Protein AF-A0A6B3ENN9-F1 (afdb_monomer_lite)

Foldseek 3Di:
DQDKDWDWDQDWDWDDDPDTDTGDGDTWIWIQDSQCKIFIPHPPPDPHGPDIDDDDDDDD

Secondary structure (DSSP, 8-state):
-PPPEEEEEEEEEEE-SSS-EEEEEEEEEEEE-TTS-EEEE-SSS-SS-SEEEPSP----

Radius of gyration: 11.57 Å; chains: 1; bounding box: 24×26×31 Å

Sequence (60 aa):
MPTMRLVIARCSVDYAGRLTAHLPLAPRLILVKADGSVSIHADDRAYKPLNWMSPPCTLK

pLDDT: mean 94.17, std 6.37, range [58.53, 98.12]

Structure (mmCIF, N/CA/C/O backbone):
data_AF-A0A6B3ENN9-F1
#
_entry.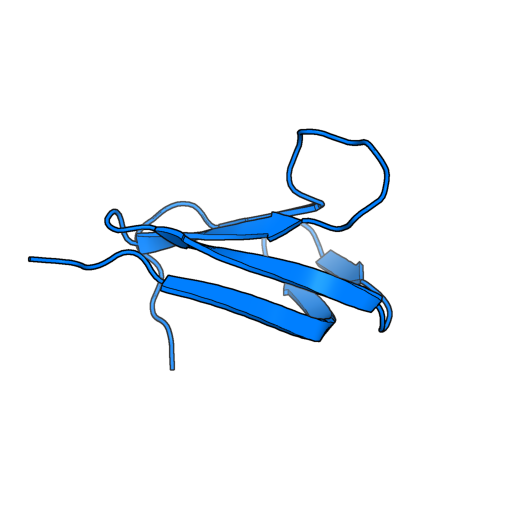id   AF-A0A6B3ENN9-F1
#
loop_
_atom_site.group_PDB
_atom_site.id
_atom_site.type_symbol
_atom_site.label_atom_id
_atom_site.label_alt_id
_atom_site.label_comp_id
_atom_site.label_asym_id
_atom_site.label_entity_id
_atom_site.label_seq_id
_atom_site.pdbx_PDB_ins_code
_atom_site.Cartn_x
_atom_site.Cartn_y
_atom_site.Cartn_z
_atom_site.occupancy
_atom_site.B_iso_or_equiv
_atom_site.auth_seq_id
_atom_site.auth_comp_id
_atom_site.auth_asym_id
_atom_site.auth_atom_id
_atom_site.pdbx_PDB_model_num
ATOM 1 N N . MET A 1 1 ? -14.235 0.009 18.715 1.00 58.53 1 MET A N 1
ATOM 2 C CA . MET A 1 1 ? -12.763 0.083 18.573 1.00 58.53 1 MET A CA 1
ATOM 3 C C . MET A 1 1 ? -12.447 0.089 17.086 1.00 58.53 1 MET A C 1
ATOM 5 O O . MET A 1 1 ? -13.153 -0.622 16.375 1.00 58.53 1 MET A O 1
ATOM 9 N N . PRO A 1 2 ? -11.481 0.881 16.595 1.00 77.25 2 PRO A N 1
ATOM 10 C CA . PRO A 1 2 ? -11.085 0.816 15.191 1.00 77.25 2 PRO A CA 1
ATOM 11 C C . PRO A 1 2 ? -10.634 -0.611 14.869 1.00 77.25 2 PRO A C 1
ATOM 13 O O . PRO A 1 2 ? -9.839 -1.188 15.612 1.00 77.25 2 PRO A O 1
ATOM 16 N N . THR A 1 3 ? -11.175 -1.207 13.813 1.00 88.44 3 THR A N 1
ATOM 17 C CA . THR A 1 3 ? -10.809 -2.561 13.391 1.00 88.44 3 THR A CA 1
ATOM 18 C C . THR A 1 3 ? -9.779 -2.500 12.271 1.00 88.44 3 THR A C 1
ATOM 20 O O . THR A 1 3 ? -9.761 -1.561 11.476 1.00 88.44 3 THR A O 1
ATOM 23 N N . MET A 1 4 ? -8.904 -3.504 12.199 1.00 95.69 4 MET A N 1
ATOM 24 C CA . MET A 1 4 ? -8.077 -3.702 11.010 1.00 95.69 4 MET A CA 1
ATOM 25 C C . MET A 1 4 ? -8.914 -4.315 9.888 1.00 95.69 4 MET A C 1
ATOM 27 O O . MET A 1 4 ? -9.764 -5.172 10.137 1.00 95.69 4 MET A O 1
ATOM 31 N N . ARG A 1 5 ? -8.632 -3.919 8.644 1.00 96.69 5 ARG A N 1
ATOM 32 C CA . ARG A 1 5 ? -9.184 -4.546 7.441 1.00 96.69 5 ARG A CA 1
ATOM 33 C C . ARG A 1 5 ? -8.053 -4.946 6.505 1.00 96.69 5 ARG A C 1
ATOM 35 O O . ARG A 1 5 ? -7.212 -4.125 6.146 1.00 96.69 5 ARG A O 1
ATOM 42 N N . LEU A 1 6 ? -8.074 -6.207 6.094 1.00 97.19 6 LEU A N 1
ATOM 43 C CA . LEU A 1 6 ? -7.187 -6.754 5.080 1.00 97.19 6 LEU A CA 1
ATOM 44 C C . LEU A 1 6 ? -7.980 -6.926 3.788 1.00 97.19 6 LEU A C 1
ATOM 46 O O . LEU A 1 6 ? -9.037 -7.556 3.799 1.00 97.19 6 LEU A O 1
ATOM 50 N N . VAL A 1 7 ? -7.492 -6.361 2.689 1.00 97.50 7 VAL A N 1
ATOM 51 C CA . VAL A 1 7 ? -8.126 -6.499 1.375 1.00 97.50 7 VAL A CA 1
ATOM 52 C C . VAL A 1 7 ? -7.116 -7.103 0.415 1.00 97.50 7 VAL A C 1
ATOM 54 O O . VAL A 1 7 ? -6.033 -6.555 0.224 1.00 97.50 7 VAL A O 1
ATOM 57 N N . ILE A 1 8 ? -7.479 -8.234 -0.188 1.00 97.38 8 ILE A N 1
ATOM 58 C CA . ILE A 1 8 ? -6.719 -8.863 -1.267 1.00 97.38 8 ILE A CA 1
ATOM 59 C C . ILE A 1 8 ? -7.505 -8.638 -2.548 1.00 97.38 8 ILE A C 1
ATOM 61 O O . ILE A 1 8 ? -8.641 -9.093 -2.671 1.00 97.38 8 ILE A O 1
ATOM 65 N N . ALA A 1 9 ? -6.918 -7.906 -3.487 1.00 97.94 9 ALA A N 1
ATOM 66 C CA . ALA A 1 9 ? -7.587 -7.540 -4.726 1.00 97.94 9 ALA A CA 1
ATOM 67 C C . ALA A 1 9 ? -6.593 -7.476 -5.880 1.00 97.94 9 ALA A C 1
ATOM 69 O O . ALA A 1 9 ? -5.408 -7.215 -5.685 1.00 97.94 9 ALA A O 1
ATOM 70 N N . ARG A 1 10 ? -7.083 -7.675 -7.104 1.00 98.00 10 ARG A N 1
ATOM 71 C CA . ARG A 1 10 ? -6.335 -7.321 -8.308 1.00 98.00 10 ARG A CA 1
ATOM 72 C C . ARG A 1 10 ? -6.680 -5.875 -8.658 1.00 98.00 10 ARG A C 1
ATOM 74 O O . ARG A 1 10 ? -7.795 -5.612 -9.095 1.00 98.00 10 ARG A O 1
ATOM 81 N N . CYS A 1 11 ? -5.757 -4.947 -8.431 1.00 98.12 11 CYS A N 1
ATOM 82 C CA . CYS A 1 11 ? -5.990 -3.515 -8.628 1.00 98.12 11 CYS A CA 1
ATOM 83 C C . CYS A 1 11 ? -4.736 -2.787 -9.133 1.00 98.12 11 CYS A C 1
ATOM 85 O O . CYS A 1 11 ? -3.610 -3.277 -9.001 1.00 98.12 11 CYS A O 1
ATOM 87 N N . SER A 1 12 ? -4.952 -1.628 -9.753 1.00 98.12 12 SER A N 1
ATOM 88 C CA . SER A 1 12 ? -3.941 -0.587 -9.949 1.00 98.12 12 SER A CA 1
ATOM 89 C C . SER A 1 12 ? -4.031 0.432 -8.812 1.00 98.12 12 SER A C 1
ATOM 91 O O . SER A 1 12 ? -5.042 0.497 -8.109 1.00 98.12 12 SER A O 1
ATOM 93 N N . VAL A 1 13 ? -2.976 1.223 -8.618 1.00 97.88 13 VAL 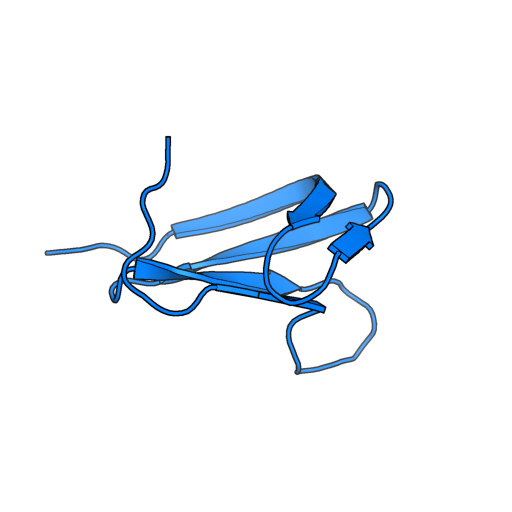A N 1
ATOM 94 C CA . VAL A 1 13 ? -2.940 2.272 -7.591 1.00 97.88 13 VAL A CA 1
ATOM 95 C C . VAL A 1 13 ? -2.335 3.531 -8.177 1.00 97.88 13 VAL A C 1
ATOM 97 O O . VAL A 1 13 ? -1.238 3.491 -8.726 1.00 97.88 13 VAL A O 1
ATOM 100 N N . ASP A 1 14 ? -3.018 4.646 -7.969 1.00 97.88 14 ASP A N 1
ATOM 101 C CA . ASP A 1 14 ? -2.476 5.978 -8.185 1.00 97.88 14 ASP A CA 1
ATOM 102 C C . ASP A 1 14 ? -2.169 6.613 -6.830 1.00 97.88 14 ASP A C 1
ATOM 104 O O . ASP A 1 14 ? -3.037 6.722 -5.961 1.00 97.88 14 ASP A O 1
ATOM 108 N N . TYR A 1 15 ? -0.914 7.004 -6.632 1.00 96.69 15 TYR A N 1
ATOM 109 C CA . TYR A 1 15 ? -0.442 7.667 -5.425 1.00 96.69 15 TYR A CA 1
ATOM 110 C C . TYR A 1 15 ? -0.029 9.097 -5.762 1.00 96.69 15 TYR A C 1
ATOM 112 O O . TYR A 1 15 ? 0.832 9.311 -6.615 1.00 96.69 15 TYR A O 1
ATOM 120 N N . ALA A 1 16 ? -0.611 10.069 -5.063 1.00 95.88 16 ALA A N 1
ATOM 121 C CA . ALA A 1 16 ? -0.316 11.488 -5.226 1.00 95.88 16 ALA A CA 1
ATOM 122 C C . ALA A 1 16 ? -0.047 12.149 -3.865 1.00 95.88 16 ALA A C 1
ATOM 124 O O . ALA A 1 16 ? -0.681 11.823 -2.862 1.00 95.88 16 ALA A O 1
ATOM 125 N N . GLY A 1 17 ? 0.901 13.088 -3.834 1.00 92.94 17 GLY A N 1
ATOM 126 C CA . GLY A 1 17 ? 1.332 13.795 -2.628 1.00 92.94 17 GLY A CA 1
ATOM 127 C C . GLY A 1 17 ? 2.707 14.427 -2.833 1.00 92.94 17 GLY A C 1
ATOM 128 O O . GLY A 1 17 ? 2.961 15.039 -3.866 1.00 92.94 17 GLY A O 1
ATOM 129 N N . ARG A 1 18 ? 3.630 14.238 -1.877 1.00 92.69 18 ARG A N 1
ATOM 130 C CA . ARG A 1 18 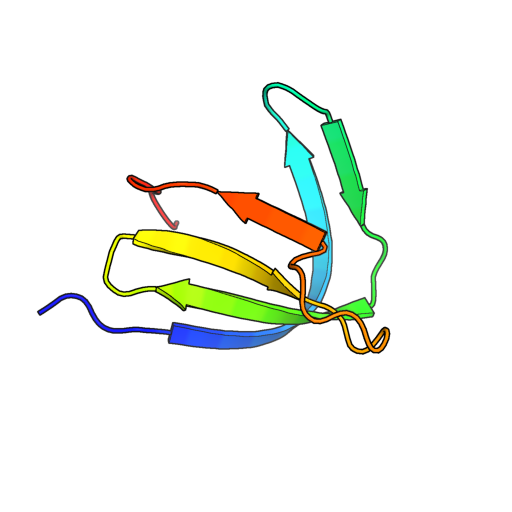? 5.033 14.681 -2.023 1.00 92.69 18 ARG A CA 1
ATOM 131 C C . ARG A 1 18 ? 5.725 14.057 -3.241 1.00 92.69 18 ARG A C 1
ATOM 133 O O . ARG A 1 18 ? 6.575 14.690 -3.855 1.00 92.69 18 ARG A O 1
ATOM 140 N N . LEU A 1 19 ? 5.381 12.810 -3.548 1.00 93.62 19 LEU A N 1
ATOM 141 C CA . LEU A 1 19 ? 5.787 12.099 -4.755 1.00 93.62 19 LEU A CA 1
ATOM 142 C C . LEU A 1 19 ? 4.528 11.627 -5.480 1.00 93.62 19 LEU A C 1
ATOM 144 O O . LEU A 1 19 ? 3.493 11.414 -4.845 1.00 93.62 19 LEU A O 1
ATOM 148 N N . THR A 1 20 ? 4.643 11.443 -6.793 1.00 95.75 20 THR A N 1
ATOM 149 C CA . THR A 1 20 ? 3.601 10.825 -7.620 1.00 95.75 20 THR A CA 1
ATOM 150 C C . THR A 1 20 ? 4.097 9.468 -8.100 1.00 95.75 20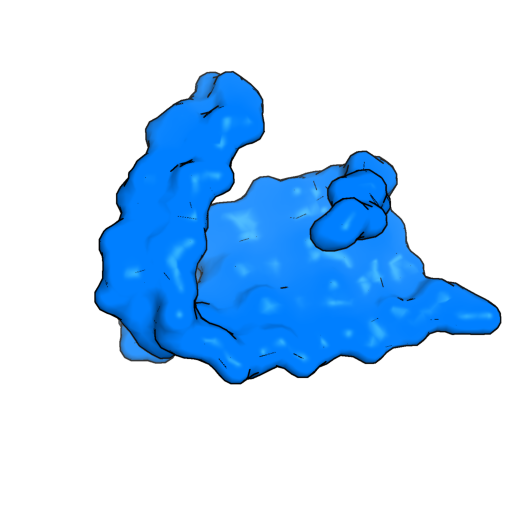 THR A C 1
ATOM 152 O O . THR A 1 20 ? 5.242 9.358 -8.536 1.00 95.75 20 THR A O 1
ATOM 155 N N . ALA A 1 21 ? 3.260 8.438 -8.005 1.00 96.94 21 ALA A N 1
ATOM 156 C CA . ALA A 1 21 ? 3.575 7.101 -8.492 1.00 96.94 21 ALA A CA 1
ATOM 157 C C . ALA A 1 21 ? 2.319 6.411 -9.032 1.00 96.94 21 ALA A C 1
ATOM 159 O O . ALA A 1 21 ? 1.237 6.560 -8.467 1.00 96.94 21 ALA A O 1
ATOM 160 N N . HIS A 1 22 ? 2.490 5.623 -10.093 1.00 97.75 22 HIS A N 1
ATOM 161 C CA . HIS A 1 22 ? 1.466 4.723 -10.609 1.00 97.75 22 HIS A CA 1
ATOM 162 C C . HIS A 1 22 ? 1.943 3.281 -10.469 1.00 97.75 22 HIS A C 1
ATOM 164 O O . HIS A 1 22 ? 3.049 2.930 -10.888 1.00 97.75 22 HIS A O 1
ATOM 170 N N . LEU A 1 23 ? 1.093 2.440 -9.895 1.00 97.12 23 LEU A N 1
ATOM 171 C CA . LEU A 1 23 ? 1.306 1.011 -9.785 1.00 97.12 23 LEU A CA 1
ATOM 172 C C . LEU A 1 23 ? 0.345 0.288 -10.741 1.00 97.12 23 LEU A C 1
ATOM 174 O O . LEU A 1 23 ? -0.873 0.401 -10.565 1.00 97.12 23 LEU A O 1
ATOM 178 N N . PRO A 1 24 ? 0.858 -0.497 -11.708 1.00 97.38 24 PRO A N 1
ATOM 179 C CA . PRO A 1 24 ? 0.014 -1.190 -12.671 1.00 97.38 24 PRO A CA 1
ATOM 180 C C . PRO A 1 24 ? -0.811 -2.297 -12.004 1.00 97.38 24 PRO A C 1
ATOM 182 O O . PRO A 1 24 ? -0.520 -2.742 -10.883 1.00 97.38 24 PRO A O 1
ATOM 185 N N . LEU A 1 25 ? -1.832 -2.755 -12.736 1.00 98.00 25 LEU A N 1
ATOM 186 C CA . LEU A 1 25 ? -2.761 -3.802 -12.320 1.00 98.00 25 LEU A CA 1
ATOM 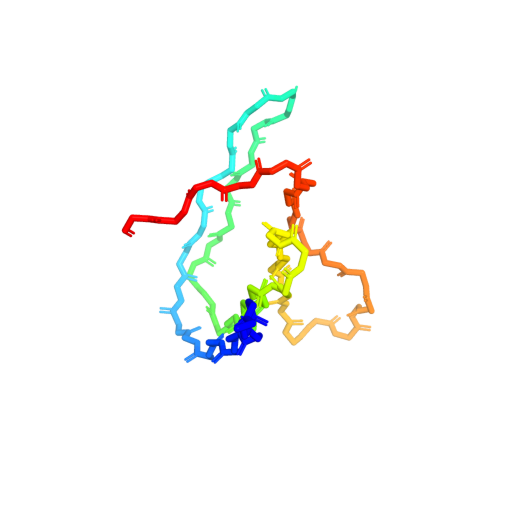187 C C . LEU A 1 25 ? -2.020 -5.082 -11.910 1.00 98.00 25 LEU A C 1
ATOM 189 O O . LEU A 1 25 ? -1.452 -5.784 -12.746 1.00 98.00 25 LEU A O 1
ATOM 193 N N . ALA A 1 26 ? -2.090 -5.425 -10.629 1.00 97.00 26 ALA A N 1
ATOM 194 C CA . ALA A 1 26 ? -1.503 -6.642 -10.078 1.00 97.00 26 ALA A CA 1
ATOM 195 C C . ALA A 1 26 ? -2.303 -7.110 -8.852 1.00 97.00 26 ALA A C 1
ATOM 197 O O . ALA A 1 26 ? -3.086 -6.331 -8.306 1.00 97.00 26 ALA A O 1
ATOM 198 N N . PRO A 1 27 ? -2.147 -8.365 -8.399 1.00 97.25 27 PRO A N 1
ATOM 199 C CA . PRO A 1 27 ? -2.597 -8.766 -7.072 1.00 97.25 27 PRO A CA 1
ATOM 200 C C . PRO A 1 27 ? -1.901 -7.916 -6.001 1.00 97.25 27 PRO A C 1
ATOM 202 O O . PRO A 1 27 ? -0.676 -7.789 -5.998 1.00 97.25 27 PRO A O 1
ATOM 205 N N . ARG A 1 28 ? -2.686 -7.318 -5.106 1.00 97.62 28 ARG A N 1
ATOM 206 C CA . ARG A 1 28 ? -2.218 -6.467 -4.014 1.00 97.62 28 ARG A CA 1
ATOM 207 C C . ARG A 1 28 ? -2.803 -6.932 -2.699 1.00 97.62 28 ARG A C 1
ATOM 209 O O . ARG A 1 28 ? -3.973 -7.311 -2.623 1.00 97.62 28 ARG A O 1
ATOM 216 N N . LEU A 1 29 ? -1.989 -6.801 -1.663 1.00 97.44 29 LEU A N 1
ATOM 217 C CA . LEU A 1 29 ? -2.442 -6.824 -0.286 1.00 97.44 29 LEU A CA 1
ATOM 218 C C . LEU A 1 29 ? -2.529 -5.378 0.214 1.00 97.44 29 LEU A C 1
ATOM 220 O O . LEU A 1 29 ? -1.520 -4.675 0.268 1.00 97.44 29 LEU A O 1
ATOM 224 N N . ILE A 1 30 ? -3.733 -4.939 0.570 1.00 97.69 30 ILE A N 1
ATOM 225 C CA . ILE A 1 30 ? -4.009 -3.606 1.108 1.00 97.69 30 ILE A CA 1
ATOM 226 C C . ILE A 1 30 ? -4.344 -3.762 2.592 1.00 97.69 30 ILE A C 1
ATOM 228 O O . ILE A 1 30 ? -5.318 -4.428 2.953 1.00 97.69 30 ILE A O 1
ATOM 232 N N . LEU A 1 31 ? -3.532 -3.153 3.454 1.00 97.19 31 LEU A N 1
ATOM 233 C CA . LEU A 1 31 ? -3.755 -3.126 4.898 1.00 97.19 31 LEU A CA 1
ATOM 234 C C . LEU A 1 31 ? -4.345 -1.779 5.278 1.00 97.19 31 LEU A C 1
ATOM 236 O O . LEU A 1 31 ? -3.679 -0.758 5.127 1.00 97.19 31 LEU A O 1
ATOM 240 N N . VAL A 1 32 ? -5.548 -1.795 5.843 1.00 97.12 32 VAL A N 1
ATOM 241 C CA . VAL A 1 32 ? -6.121 -0.665 6.576 1.00 97.12 32 VAL A CA 1
ATOM 242 C C . VAL A 1 32 ? -5.962 -0.976 8.055 1.00 97.12 32 VAL A C 1
ATOM 244 O O . VAL A 1 32 ? -6.601 -1.890 8.583 1.00 97.12 32 VAL A O 1
ATOM 247 N N . LYS A 1 33 ? -5.044 -0.275 8.715 1.00 95.94 33 LYS A N 1
ATOM 248 C CA . LYS A 1 33 ? -4.689 -0.553 10.105 1.00 95.94 33 LYS A CA 1
ATOM 249 C C . LYS A 1 33 ? -5.622 0.176 11.071 1.00 95.94 33 LYS A C 1
ATOM 251 O O . LYS A 1 33 ? -6.267 1.158 10.719 1.00 95.94 33 LYS A O 1
ATOM 256 N N . ALA A 1 34 ? -5.661 -0.292 12.318 1.00 95.88 34 ALA A N 1
ATOM 257 C CA . ALA A 1 34 ? -6.514 0.278 13.361 1.00 95.88 34 ALA A CA 1
ATOM 258 C C . ALA A 1 34 ? -6.131 1.724 13.741 1.00 95.88 34 ALA A C 1
ATOM 260 O O . ALA A 1 34 ? -6.974 2.472 14.222 1.00 95.88 34 ALA A O 1
ATOM 261 N N . ASP A 1 35 ? -4.882 2.133 13.501 1.00 95.31 35 ASP A N 1
ATOM 262 C CA . ASP A 1 35 ? -4.426 3.517 13.687 1.00 95.31 35 ASP A CA 1
ATOM 263 C C . ASP A 1 35 ? -4.839 4.454 12.536 1.00 95.31 35 ASP A C 1
ATOM 265 O O . ASP A 1 35 ? -4.601 5.656 12.606 1.00 95.31 35 ASP A O 1
ATOM 269 N N . GLY A 1 36 ? -5.464 3.920 11.480 1.00 94.50 36 GLY A N 1
ATOM 270 C CA . GLY A 1 36 ? -5.848 4.652 10.277 1.00 94.50 36 GLY A CA 1
ATOM 271 C C . GLY A 1 36 ? -4.761 4.710 9.204 1.00 94.50 36 GLY A C 1
ATOM 272 O O . GLY A 1 36 ? -5.015 5.269 8.145 1.00 94.50 36 GLY A O 1
ATOM 273 N N . SER A 1 37 ? -3.572 4.142 9.427 1.00 96.56 37 SER A N 1
ATOM 274 C CA . SER A 1 37 ? -2.553 4.043 8.376 1.00 96.56 37 SER A CA 1
ATOM 275 C C . SER A 1 37 ? -2.950 3.027 7.303 1.00 96.56 37 SER A C 1
ATOM 277 O O . SER A 1 37 ? -3.611 2.019 7.581 1.00 96.56 37 SER A O 1
ATOM 279 N N . VAL A 1 38 ? -2.515 3.278 6.066 1.00 97.31 38 VAL A N 1
ATOM 280 C CA . VAL A 1 38 ? -2.770 2.393 4.920 1.00 97.31 38 VAL A CA 1
ATOM 281 C C . VAL A 1 38 ? -1.452 1.983 4.282 1.00 97.31 38 VAL A C 1
ATOM 283 O O . VAL A 1 38 ? -0.569 2.818 4.091 1.00 97.31 38 VAL A O 1
ATOM 286 N N . SER A 1 39 ? -1.298 0.705 3.939 1.00 97.56 39 SER A N 1
ATOM 287 C CA . SER A 1 39 ? -0.138 0.228 3.181 1.00 97.56 39 SER A CA 1
ATOM 288 C C . SER A 1 39 ? -0.520 -0.760 2.088 1.00 97.56 39 SER A C 1
ATOM 290 O O . SER A 1 39 ? -1.443 -1.558 2.245 1.00 97.56 39 SER A O 1
ATOM 292 N N . ILE A 1 40 ? 0.194 -0.678 0.965 1.00 97.62 40 ILE A N 1
ATOM 293 C CA . ILE A 1 40 ? -0.025 -1.500 -0.222 1.00 97.62 40 ILE A CA 1
ATOM 294 C C . ILE A 1 40 ? 1.223 -2.324 -0.493 1.00 97.62 40 ILE A C 1
ATOM 296 O O . ILE A 1 40 ? 2.315 -1.780 -0.652 1.00 97.62 40 ILE A O 1
ATOM 300 N N . HIS A 1 41 ? 1.037 -3.635 -0.585 1.00 97.44 41 HIS A N 1
ATOM 301 C CA . HIS A 1 41 ? 2.087 -4.616 -0.843 1.00 97.44 41 HIS A CA 1
ATOM 302 C C . HIS A 1 41 ? 1.785 -5.378 -2.132 1.00 97.44 41 HIS A C 1
ATOM 304 O O . HIS A 1 41 ? 0.632 -5.445 -2.574 1.00 97.44 41 HIS A O 1
ATOM 310 N N . ALA A 1 42 ? 2.821 -5.956 -2.727 1.00 94.69 42 ALA A N 1
ATOM 311 C CA . ALA A 1 42 ? 2.706 -6.941 -3.795 1.00 94.69 42 ALA A CA 1
ATOM 312 C C . ALA A 1 42 ? 3.497 -8.196 -3.413 1.00 94.69 42 ALA A C 1
ATOM 314 O O . ALA A 1 42 ? 4.330 -8.160 -2.511 1.00 94.69 42 ALA A O 1
ATOM 315 N N . ASP A 1 43 ? 3.237 -9.297 -4.109 1.00 88.25 43 ASP A N 1
ATOM 316 C CA . ASP A 1 43 ? 4.021 -10.526 -3.976 1.00 88.25 43 ASP A CA 1
ATOM 317 C C . ASP A 1 43 ? 5.311 -10.439 -4.813 1.00 88.25 43 ASP A C 1
ATOM 319 O O . ASP A 1 43 ? 5.484 -11.123 -5.819 1.00 88.25 43 ASP A O 1
ATOM 323 N N . ASP A 1 44 ? 6.197 -9.511 -4.446 1.00 83.88 44 ASP A N 1
ATOM 324 C CA . ASP A 1 44 ? 7.485 -9.265 -5.112 1.00 83.88 44 ASP A CA 1
ATOM 325 C C . ASP A 1 44 ? 8.689 -9.643 -4.231 1.00 83.88 44 ASP A C 1
ATOM 327 O O . ASP A 1 44 ? 9.830 -9.280 -4.521 1.00 83.88 44 ASP A O 1
ATOM 331 N N . ARG A 1 45 ? 8.436 -10.417 -3.165 1.00 81.56 45 ARG A N 1
ATOM 332 C CA . ARG A 1 45 ? 9.412 -10.830 -2.140 1.00 81.56 45 ARG A CA 1
ATOM 333 C C . ARG A 1 45 ? 10.013 -9.668 -1.335 1.00 81.56 45 ARG A C 1
ATOM 335 O O . ARG A 1 45 ? 10.975 -9.888 -0.598 1.00 81.56 45 ARG A O 1
ATOM 342 N N . ALA A 1 46 ? 9.459 -8.457 -1.418 1.00 84.06 46 ALA A N 1
ATOM 343 C CA . ALA A 1 46 ? 9.831 -7.356 -0.540 1.00 84.06 46 ALA A CA 1
ATOM 344 C C . ALA A 1 46 ? 8.954 -7.325 0.722 1.00 84.06 46 ALA A C 1
ATOM 346 O O . ALA A 1 46 ? 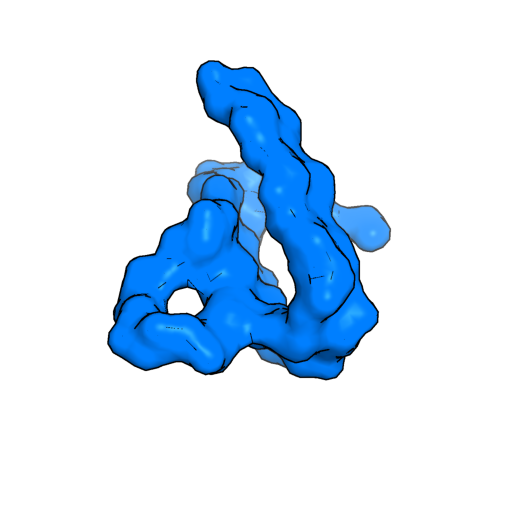7.746 -7.533 0.684 1.00 84.06 46 ALA A O 1
ATOM 347 N N . TYR A 1 47 ? 9.568 -7.014 1.867 1.00 87.44 47 TYR A N 1
ATOM 348 C CA . TYR A 1 47 ? 8.840 -6.805 3.127 1.00 87.44 47 TYR A CA 1
ATOM 349 C C . TYR A 1 47 ? 8.302 -5.372 3.276 1.00 87.44 47 TYR A C 1
ATOM 351 O O . TYR A 1 47 ? 7.475 -5.093 4.146 1.00 87.44 47 TYR A O 1
ATOM 359 N N . LYS A 1 48 ? 8.834 -4.431 2.484 1.00 94.31 48 LYS A N 1
ATOM 360 C CA . LYS A 1 48 ? 8.444 -3.020 2.531 1.00 94.31 48 LYS A CA 1
ATOM 361 C C . LYS A 1 48 ? 7.205 -2.806 1.661 1.00 94.31 48 LYS A C 1
ATOM 363 O O . LYS A 1 48 ? 7.141 -3.371 0.573 1.00 94.31 48 LYS A O 1
ATOM 368 N N . PRO A 1 49 ? 6.264 -1.946 2.084 1.00 96.06 49 PRO A N 1
ATOM 369 C CA . PRO A 1 49 ? 5.151 -1.580 1.228 1.00 96.06 49 PRO A CA 1
ATOM 370 C C . PRO A 1 49 ? 5.646 -0.803 0.007 1.00 96.06 49 PRO A C 1
ATOM 372 O O . PRO A 1 49 ? 6.584 -0.009 0.098 1.00 96.06 49 PRO A O 1
ATOM 375 N N . LEU A 1 50 ? 4.956 -0.982 -1.113 1.00 96.31 50 LEU A N 1
ATOM 376 C CA . LEU A 1 50 ? 5.205 -0.241 -2.346 1.00 96.31 50 LEU A CA 1
ATOM 377 C C . LEU A 1 50 ? 4.707 1.203 -2.238 1.00 96.31 50 LEU A C 1
ATOM 379 O O . LEU A 1 50 ? 5.388 2.125 -2.674 1.00 96.31 50 LEU A O 1
ATOM 383 N N . ASN A 1 51 ? 3.559 1.406 -1.586 1.00 96.69 51 ASN A N 1
ATOM 384 C CA . ASN A 1 51 ? 3.075 2.720 -1.165 1.00 96.69 51 ASN A CA 1
ATOM 385 C C . ASN A 1 51 ? 2.456 2.640 0.232 1.00 96.69 51 ASN A C 1
ATOM 387 O O . ASN A 1 51 ? 1.911 1.607 0.631 1.00 96.69 51 ASN A O 1
ATOM 391 N N . TRP A 1 52 ? 2.512 3.745 0.974 1.00 96.25 52 TRP A N 1
ATOM 392 C CA . TRP A 1 52 ? 1.884 3.864 2.286 1.00 96.25 52 TRP A CA 1
ATOM 393 C C . TRP A 1 52 ? 1.398 5.289 2.544 1.00 96.25 52 TRP A C 1
ATOM 395 O O . TRP A 1 52 ? 1.939 6.245 1.995 1.00 96.25 52 TRP A O 1
ATOM 405 N N . MET A 1 53 ? 0.401 5.413 3.415 1.00 97.12 53 MET A N 1
ATOM 406 C CA . MET A 1 53 ? -0.060 6.673 3.988 1.00 97.12 53 MET A CA 1
ATOM 407 C C . MET A 1 53 ? 0.024 6.587 5.513 1.00 97.12 53 MET A C 1
ATOM 409 O O . MET A 1 53 ? -0.406 5.598 6.117 1.00 97.12 53 MET A O 1
ATOM 413 N N . SER A 1 54 ? 0.591 7.621 6.131 1.00 95.50 54 SER A N 1
ATOM 414 C CA . SER A 1 54 ? 0.606 7.779 7.587 1.00 95.50 54 SER A CA 1
ATOM 415 C C . SER A 1 54 ? -0.768 8.243 8.084 1.00 95.50 54 SER A C 1
ATOM 417 O O . SER A 1 54 ? -1.467 8.950 7.355 1.00 95.50 54 SER A O 1
ATOM 419 N N . PRO A 1 55 ? -1.167 7.888 9.315 1.00 95.56 55 PRO A N 1
ATOM 420 C CA . PRO A 1 55 ? -2.425 8.364 9.862 1.00 95.56 55 PRO A CA 1
ATOM 421 C C . PRO A 1 55 ? -2.357 9.878 10.146 1.00 95.56 55 PRO A C 1
ATOM 423 O O . PRO A 1 55 ? -1.265 10.405 10.381 1.00 95.56 55 PRO A O 1
ATOM 426 N N . PRO A 1 56 ? -3.505 10.579 10.167 1.00 94.56 56 PRO A N 1
ATOM 427 C CA . PRO A 1 56 ? -4.858 10.070 9.923 1.00 94.56 56 PRO A CA 1
ATOM 428 C C . PRO A 1 56 ? -5.174 9.922 8.423 1.00 94.56 56 PRO A C 1
ATOM 430 O O . PRO A 1 56 ? -4.882 10.813 7.630 1.00 94.56 56 PRO A O 1
ATOM 433 N N . CYS A 1 57 ? -5.831 8.826 8.029 1.00 93.94 57 CYS A N 1
ATOM 434 C CA . CYS A 1 57 ? -6.380 8.662 6.677 1.00 93.94 57 CYS A CA 1
ATOM 435 C C . CYS A 1 57 ? -7.903 8.535 6.722 1.00 93.94 57 CYS A C 1
ATOM 437 O O . CYS A 1 57 ? -8.458 7.851 7.579 1.00 93.94 57 CYS A O 1
ATOM 439 N N . THR A 1 58 ? -8.579 9.158 5.758 1.00 93.62 58 THR A N 1
ATOM 440 C CA . THR A 1 58 ? -10.015 8.955 5.525 1.00 93.62 58 THR A CA 1
ATOM 441 C C . THR A 1 58 ? -10.191 7.961 4.385 1.00 93.62 58 THR A C 1
ATOM 443 O O . THR A 1 58 ? -9.687 8.200 3.290 1.00 93.62 58 THR A O 1
ATOM 446 N N . LEU A 1 59 ? -10.913 6.868 4.629 1.00 90.38 59 LEU A N 1
ATOM 447 C CA . LEU A 1 59 ? -11.340 5.932 3.589 1.00 90.38 59 LEU A CA 1
ATOM 448 C C . LEU A 1 59 ? -12.789 6.242 3.199 1.00 90.38 59 LEU A C 1
ATOM 450 O O . LEU A 1 59 ? -13.607 6.512 4.079 1.00 90.38 59 LEU A O 1
ATOM 454 N N . LYS A 1 60 ? -13.085 6.218 1.898 1.00 89.31 60 LYS A N 1
ATOM 455 C CA . LYS A 1 60 ? -14.413 6.468 1.324 1.00 89.31 60 LYS A CA 1
ATOM 456 C C . LYS A 1 60 ? -14.856 5.286 0.479 1.00 89.31 60 LYS A C 1
ATOM 458 O O . LYS A 1 60 ? -13.961 4.646 -0.116 1.00 89.31 60 LYS A O 1
#